Protein AF-A0A833SZX9-F1 (afdb_monomer_lite)

Foldseek 3Di:
DQAPQNLDQPQCVCVVLVAHDDPDHDADDPDDDDDCVQCVQLVVQLCCQVPDPPNPCVVVVRGDDSVVSSVSSCRSVVRDDDDDPDYKDFDADQDPNDGDTQWIWDADPVRDTDIDGHDDDDD

Radius of gyration: 16.54 Å; chains: 1; bounding box: 44×29×40 Å

InterPro domains:
  IPR022751 Alpha-mannosyltransferase [PF11051] (27-108)

Structure (mmCIF, N/CA/C/O backbone):
data_AF-A0A833SZX9-F1
#
_entry.id   AF-A0A833SZX9-F1
#
loop_
_atom_site.group_PDB
_atom_site.id
_atom_site.type_symbol
_atom_site.label_atom_id
_atom_site.label_alt_id
_atom_site.label_comp_id
_atom_site.label_asym_id
_atom_site.label_entity_id
_atom_site.label_seq_id
_atom_site.pdbx_PDB_ins_code
_atom_site.Cartn_x
_atom_site.Cartn_y
_atom_site.Cartn_z
_atom_site.occupancy
_atom_site.B_iso_or_equiv
_atom_site.auth_seq_id
_atom_site.auth_comp_id
_atom_site.auth_asym_id
_atom_site.auth_atom_id
_atom_site.pdbx_PDB_model_num
ATOM 1 N N . MET A 1 1 ? 8.904 -16.464 7.018 1.00 43.75 1 MET A N 1
ATOM 2 C CA . MET A 1 1 ? 8.744 -15.855 5.681 1.00 43.75 1 MET A CA 1
ATOM 3 C C . MET A 1 1 ? 9.172 -14.400 5.804 1.00 43.75 1 MET A C 1
ATOM 5 O O . MET A 1 1 ? 8.667 -13.734 6.694 1.00 43.75 1 MET A O 1
ATOM 9 N N . LYS A 1 2 ? 10.180 -13.940 5.050 1.00 48.78 2 LYS A N 1
ATOM 10 C CA . LYS A 1 2 ? 10.603 -12.529 5.079 1.00 48.78 2 LYS A CA 1
ATOM 11 C C . LYS A 1 2 ? 9.662 -11.754 4.162 1.00 48.78 2 LYS A C 1
ATOM 13 O O . LYS A 1 2 ? 9.681 -12.006 2.961 1.00 48.78 2 LYS A O 1
ATOM 18 N N . THR A 1 3 ? 8.816 -10.893 4.717 1.00 63.12 3 THR A N 1
ATOM 19 C CA . THR A 1 3 ? 8.072 -9.935 3.895 1.00 63.12 3 THR A CA 1
ATOM 20 C C . THR A 1 3 ? 9.022 -8.819 3.471 1.00 63.12 3 THR A C 1
ATOM 22 O O . THR A 1 3 ? 9.993 -8.528 4.175 1.00 63.12 3 THR A O 1
ATOM 25 N N . ILE A 1 4 ? 8.806 -8.253 2.285 1.00 63.69 4 ILE A N 1
ATOM 26 C CA . ILE A 1 4 ? 9.721 -7.262 1.702 1.00 63.69 4 ILE A CA 1
ATOM 27 C C . ILE A 1 4 ? 9.801 -5.976 2.537 1.00 63.69 4 ILE A C 1
ATOM 29 O O . ILE A 1 4 ? 10.841 -5.325 2.501 1.00 63.69 4 ILE A O 1
ATOM 33 N N . PHE A 1 5 ? 8.772 -5.669 3.341 1.00 71.75 5 PHE A N 1
ATOM 34 C CA . PHE A 1 5 ? 8.716 -4.476 4.195 1.00 71.75 5 PHE A CA 1
ATOM 35 C C . PHE A 1 5 ? 8.648 -4.786 5.695 1.00 71.75 5 PHE A C 1
ATOM 37 O O . PHE A 1 5 ? 8.371 -3.910 6.512 1.00 71.75 5 PHE A O 1
ATOM 44 N N . ASN A 1 6 ? 8.941 -6.033 6.080 1.00 76.31 6 ASN A N 1
ATOM 45 C CA . ASN A 1 6 ? 8.967 -6.498 7.470 1.00 76.31 6 ASN A CA 1
ATOM 46 C C . ASN A 1 6 ? 7.637 -6.319 8.245 1.00 76.31 6 ASN A C 1
ATOM 48 O O . ASN A 1 6 ? 7.628 -6.282 9.478 1.00 76.31 6 ASN A O 1
ATOM 52 N N . ILE A 1 7 ? 6.498 -6.259 7.547 1.00 85.19 7 ILE A N 1
ATOM 53 C CA . ILE A 1 7 ? 5.148 -6.274 8.130 1.00 85.19 7 ILE A CA 1
ATOM 54 C C . ILE A 1 7 ? 4.687 -7.734 8.345 1.00 85.19 7 ILE A C 1
ATOM 56 O O . ILE A 1 7 ? 3.798 -8.278 7.702 1.00 85.19 7 ILE A O 1
ATOM 60 N N . ASN A 1 8 ? 5.325 -8.410 9.298 1.00 87.69 8 ASN A N 1
ATOM 61 C CA . ASN A 1 8 ? 4.984 -9.788 9.672 1.00 87.69 8 ASN A CA 1
ATOM 62 C C . ASN A 1 8 ? 3.942 -9.852 10.808 1.00 87.69 8 ASN A C 1
ATOM 64 O O . ASN A 1 8 ? 3.481 -8.826 11.319 1.00 87.69 8 ASN A O 1
ATOM 68 N N . LYS A 1 9 ? 3.559 -11.073 11.200 1.00 90.06 9 LYS A N 1
ATOM 69 C CA . LYS A 1 9 ? 2.580 -11.337 12.264 1.00 90.06 9 LYS A CA 1
ATOM 70 C C . LYS A 1 9 ? 3.012 -10.779 13.622 1.00 90.06 9 LYS A C 1
ATOM 72 O O . LYS A 1 9 ? 2.164 -10.367 14.406 1.00 90.06 9 LYS A O 1
ATOM 77 N N . GLU A 1 10 ? 4.313 -10.757 13.890 1.00 90.19 10 GLU A N 1
ATOM 78 C CA . GLU A 1 10 ? 4.913 -10.265 15.130 1.00 90.19 10 GLU A CA 1
ATOM 79 C C . GLU A 1 10 ? 5.105 -8.736 15.138 1.00 90.19 10 GLU A C 1
ATOM 81 O O . GLU A 1 10 ? 5.586 -8.176 16.124 1.00 90.19 10 GLU A O 1
ATOM 86 N N . SER A 1 11 ? 4.735 -8.037 14.059 1.00 89.38 11 SER A N 1
ATOM 87 C CA . SER A 1 11 ? 4.903 -6.590 13.956 1.00 89.38 11 SER A CA 1
ATOM 88 C C . SER A 1 11 ? 3.987 -5.834 14.925 1.00 89.38 11 SER A C 1
ATOM 90 O O . SER A 1 11 ? 2.762 -5.972 14.890 1.00 89.38 11 SER A O 1
ATOM 92 N N . PHE A 1 12 ? 4.577 -4.949 15.739 1.00 90.38 12 PHE A N 1
ATOM 93 C CA . PHE A 1 12 ? 3.856 -4.082 16.687 1.00 90.38 12 PHE A CA 1
ATOM 94 C C . PHE A 1 12 ? 2.852 -3.131 16.007 1.00 90.38 12 PHE A C 1
ATOM 96 O O . PHE A 1 12 ? 1.924 -2.623 16.635 1.00 90.38 12 PHE A O 1
ATOM 103 N N . LEU A 1 13 ? 3.002 -2.939 14.695 1.00 91.44 13 LEU A N 1
ATOM 104 C CA . LEU A 1 13 ? 2.008 -2.369 13.789 1.00 91.44 13 LEU A CA 1
ATOM 105 C C . LEU A 1 13 ? 0.566 -2.778 14.129 1.00 91.44 13 LEU A C 1
ATOM 107 O O . LEU A 1 13 ? -0.312 -1.921 14.215 1.00 91.44 13 LEU A O 1
ATOM 111 N N . TRP A 1 14 ? 0.315 -4.083 14.264 1.00 93.25 14 TRP A N 1
ATOM 112 C CA . TRP A 1 14 ? -1.042 -4.632 14.340 1.00 93.25 14 TRP A CA 1
ATOM 113 C C . TRP A 1 14 ? -1.726 -4.251 15.650 1.00 93.25 14 TRP A C 1
ATOM 115 O O . TRP A 1 14 ? -2.904 -3.888 15.664 1.00 93.25 14 TRP A O 1
ATOM 125 N N . GLU A 1 15 ? -0.957 -4.245 16.738 1.00 92.56 15 GLU A N 1
ATOM 126 C CA . GLU A 1 15 ? -1.399 -3.779 18.048 1.00 92.56 15 GLU A CA 1
ATOM 127 C C . GLU A 1 15 ? -1.647 -2.267 18.039 1.00 92.56 15 GLU A C 1
ATOM 129 O O . GLU A 1 15 ? -2.710 -1.812 18.460 1.00 92.56 15 GLU A O 1
ATOM 134 N N . LEU A 1 16 ? -0.718 -1.493 17.471 1.00 91.25 16 LEU A N 1
ATOM 135 C CA . LEU A 1 16 ? -0.821 -0.036 17.393 1.00 91.25 16 LEU A CA 1
ATOM 136 C C . LEU A 1 16 ? -2.049 0.426 16.592 1.00 91.25 16 LEU A C 1
ATOM 138 O O . LEU A 1 16 ? -2.725 1.382 16.975 1.00 91.25 16 LEU A O 1
ATOM 142 N N . VAL A 1 17 ? -2.342 -0.242 15.474 1.00 91.94 17 VAL A N 1
ATOM 143 C CA . VAL A 1 17 ? -3.527 0.037 14.648 1.00 91.94 17 VAL A CA 1
ATOM 144 C C . VAL A 1 17 ? -4.788 -0.572 15.272 1.00 91.94 17 VAL A C 1
ATOM 146 O O . VAL A 1 17 ? -5.897 -0.119 14.978 1.00 91.94 17 VAL A O 1
ATOM 149 N N . GLY A 1 18 ? -4.653 -1.561 16.158 1.00 93.44 18 GLY A N 1
ATOM 150 C CA . GLY A 1 18 ? -5.765 -2.320 16.721 1.00 93.44 18 GLY A CA 1
ATOM 151 C C . GLY A 1 18 ? -6.489 -3.106 15.633 1.00 93.44 18 GLY A C 1
ATOM 152 O O . GLY A 1 18 ? -7.690 -2.932 15.430 1.00 93.44 18 GLY A O 1
ATOM 153 N N . THR A 1 19 ? -5.747 -3.879 14.841 1.00 93.88 19 THR A N 1
ATOM 154 C CA . THR A 1 19 ? -6.268 -4.701 13.738 1.00 93.88 19 THR A CA 1
ATOM 155 C C . THR A 1 19 ? -5.560 -6.054 13.748 1.00 93.88 19 THR A C 1
ATOM 157 O O . THR A 1 19 ? -4.338 -6.071 13.876 1.00 93.88 19 THR A O 1
ATOM 160 N N . PRO A 1 20 ? -6.280 -7.187 13.635 1.00 94.00 20 PRO A N 1
ATOM 161 C CA . PRO A 1 20 ? -5.648 -8.500 13.558 1.00 94.00 20 PRO A CA 1
ATOM 162 C C . PRO A 1 20 ? -4.672 -8.596 12.383 1.00 94.00 20 PRO A C 1
ATOM 164 O O . PRO A 1 20 ? -4.889 -7.973 11.345 1.00 94.00 20 PRO A O 1
ATOM 167 N N . TYR A 1 21 ? -3.630 -9.418 12.530 1.00 93.25 21 TYR A N 1
ATOM 168 C CA . TYR A 1 21 ? -2.733 -9.730 11.420 1.00 93.25 21 TYR A CA 1
ATOM 169 C C . TYR A 1 21 ? -3.517 -10.313 10.240 1.00 93.25 21 TYR A C 1
ATOM 171 O O . TYR A 1 21 ? -4.305 -11.247 10.408 1.00 93.25 21 TYR A O 1
ATOM 179 N N . VAL A 1 22 ? -3.254 -9.777 9.050 1.00 91.81 22 VAL A N 1
ATOM 180 C CA . VAL A 1 22 ? -3.786 -10.283 7.787 1.00 91.81 22 VAL A CA 1
ATOM 181 C C .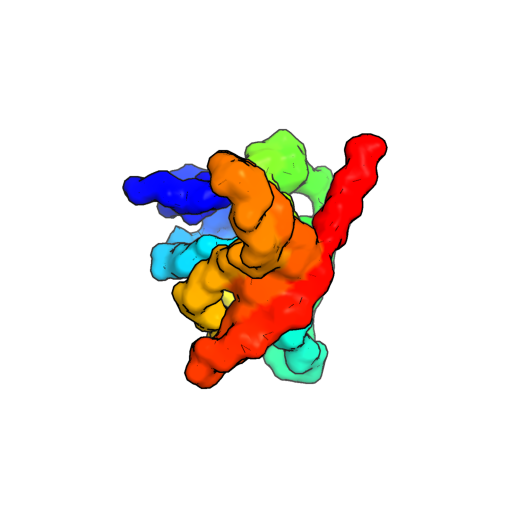 VAL A 1 22 ? -2.612 -10.745 6.938 1.00 91.81 22 VAL A C 1
ATOM 183 O O . VAL A 1 22 ? -1.787 -9.929 6.527 1.00 91.81 22 VAL A O 1
ATOM 186 N N . ASP A 1 23 ? -2.546 -12.052 6.684 1.00 90.31 23 ASP A N 1
ATOM 187 C CA . ASP A 1 23 ? -1.559 -12.635 5.775 1.00 90.31 23 ASP A CA 1
ATOM 188 C C . ASP A 1 23 ? -1.953 -12.308 4.335 1.00 90.31 23 ASP A C 1
ATOM 190 O O . ASP A 1 23 ? -2.832 -12.935 3.738 1.00 90.31 23 ASP A O 1
ATOM 194 N N . MET A 1 24 ? -1.364 -11.238 3.812 1.00 87.00 24 MET A N 1
ATOM 195 C CA . MET A 1 24 ? -1.614 -10.773 2.462 1.00 87.00 24 MET A CA 1
ATOM 196 C C . MET A 1 24 ? -0.341 -10.243 1.822 1.00 87.00 24 ME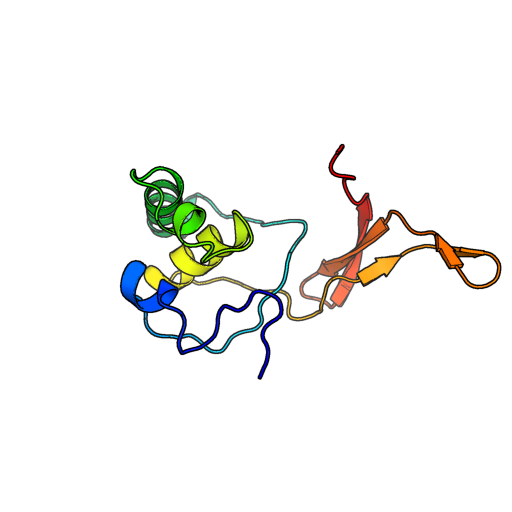T A C 1
ATOM 198 O O . MET A 1 24 ? 0.610 -9.845 2.490 1.00 87.00 24 MET A O 1
ATOM 202 N N . PHE A 1 25 ? -0.357 -10.218 0.496 1.00 80.56 25 PHE A N 1
ATOM 203 C CA . PHE A 1 25 ? 0.759 -9.737 -0.292 1.00 80.56 25 PHE A CA 1
ATOM 204 C C . PHE A 1 25 ? 1.061 -8.255 -0.012 1.00 80.56 25 PHE A C 1
ATOM 206 O O . PHE A 1 25 ? 0.179 -7.396 -0.085 1.00 80.56 25 PHE A O 1
ATOM 213 N N . GLU A 1 26 ? 2.326 -7.975 0.296 1.00 79.12 26 GLU A N 1
ATOM 214 C CA . GLU A 1 26 ? 2.884 -6.631 0.425 1.00 79.12 26 GLU A CA 1
ATOM 215 C C . GLU A 1 26 ? 3.537 -6.229 -0.896 1.00 79.12 26 GLU A C 1
ATOM 217 O O . GLU A 1 26 ? 4.317 -6.994 -1.463 1.00 79.12 26 GLU A O 1
ATOM 222 N N . GLN A 1 27 ? 3.253 -5.021 -1.376 1.00 71.75 27 GLN A N 1
ATOM 223 C CA . GLN A 1 27 ? 3.903 -4.485 -2.563 1.00 71.75 27 GLN A CA 1
ATOM 224 C C . GLN A 1 27 ? 3.889 -2.955 -2.552 1.00 71.75 27 GLN A C 1
ATOM 226 O O . GLN A 1 27 ? 2.852 -2.338 -2.297 1.00 71.75 27 GLN A O 1
ATOM 231 N N . GLU A 1 28 ? 5.013 -2.362 -2.963 1.00 71.19 28 GLU A N 1
ATOM 232 C CA . GLU A 1 28 ? 5.025 -0.980 -3.431 1.00 71.19 28 GLU A CA 1
ATOM 233 C C . GLU A 1 28 ? 4.285 -0.883 -4.769 1.00 71.19 28 GLU A C 1
ATOM 235 O O . GLU A 1 28 ? 4.682 -1.447 -5.796 1.00 71.19 28 GLU A O 1
ATOM 240 N N . SER A 1 29 ? 3.162 -0.174 -4.762 1.00 68.69 29 SER A N 1
ATOM 241 C CA . SER A 1 29 ? 2.466 0.203 -5.991 1.00 68.69 29 SER A CA 1
ATOM 242 C C . SER A 1 29 ? 2.958 1.576 -6.441 1.00 68.69 29 SER A C 1
ATOM 244 O O . SER A 1 29 ? 3.260 2.417 -5.614 1.00 68.69 29 SER A O 1
ATOM 246 N N . GLY A 1 30 ? 2.976 1.884 -7.734 1.00 75.50 30 GLY A N 1
ATOM 247 C CA . GLY A 1 30 ? 3.127 3.265 -8.215 1.00 75.50 30 GLY A CA 1
ATOM 248 C C . GLY A 1 30 ? 1.862 4.109 -8.044 1.00 75.50 30 GLY A C 1
ATOM 249 O O . GLY A 1 30 ? 1.930 5.332 -7.971 1.00 75.50 30 GLY A O 1
ATOM 250 N N . GLN A 1 31 ? 0.694 3.469 -7.952 1.00 84.25 31 GLN A N 1
ATOM 251 C CA . GLN A 1 31 ? -0.608 4.117 -8.112 1.00 84.25 31 GLN A CA 1
ATOM 252 C C . GLN A 1 31 ? -1.663 3.484 -7.198 1.00 84.25 31 GLN A C 1
ATOM 254 O O . GLN A 1 31 ? -1.660 2.274 -6.986 1.00 84.25 31 GLN A O 1
ATOM 259 N N . LEU A 1 32 ? -2.585 4.312 -6.702 1.00 88.69 32 LEU A N 1
ATOM 260 C CA . LEU A 1 32 ? -3.799 3.907 -5.994 1.00 88.69 32 LEU A CA 1
ATOM 261 C C . LEU A 1 32 ? -4.995 4.600 -6.654 1.00 88.69 32 LEU A C 1
ATOM 263 O O . LEU A 1 32 ? -4.944 5.801 -6.913 1.00 88.69 32 LEU A O 1
ATOM 267 N N . LEU A 1 33 ? -6.071 3.856 -6.907 1.00 91.81 33 LEU A N 1
ATOM 268 C CA . LEU A 1 33 ? -7.341 4.409 -7.373 1.00 91.81 33 LEU A CA 1
ATOM 269 C C . LEU A 1 33 ? -8.359 4.324 -6.237 1.00 91.81 33 LEU A C 1
ATOM 271 O O . LEU A 1 33 ? -8.638 3.234 -5.742 1.00 91.81 33 LEU A O 1
ATOM 275 N N . ILE A 1 34 ? -8.909 5.469 -5.833 1.00 95.00 34 ILE A N 1
ATOM 276 C CA . ILE A 1 34 ? -9.810 5.563 -4.681 1.00 95.00 34 ILE A CA 1
ATOM 277 C C . ILE A 1 34 ? -11.140 6.170 -5.113 1.00 95.00 34 ILE A C 1
ATOM 279 O O . ILE A 1 34 ? -11.198 7.308 -5.581 1.00 95.00 34 ILE A O 1
ATOM 283 N N . ASP A 1 35 ? -12.223 5.431 -4.880 1.00 96.62 35 ASP A N 1
ATOM 284 C CA . ASP A 1 35 ? -13.572 5.988 -4.915 1.00 96.62 35 ASP A CA 1
ATOM 285 C C . ASP A 1 35 ? -13.860 6.687 -3.582 1.00 96.62 35 ASP A C 1
ATOM 287 O O . ASP A 1 35 ? -14.193 6.059 -2.576 1.00 96.62 35 ASP A O 1
ATOM 291 N N . ARG A 1 36 ? -13.736 8.018 -3.577 1.00 95.62 36 ARG A N 1
ATOM 292 C CA . ARG A 1 36 ? -13.900 8.835 -2.366 1.00 95.62 36 ARG A CA 1
ATOM 293 C C . ARG A 1 36 ? -15.264 8.659 -1.700 1.00 95.62 36 ARG A C 1
ATOM 295 O O . ARG A 1 36 ? -15.338 8.734 -0.481 1.00 95.62 36 ARG A O 1
ATOM 302 N N . ARG A 1 37 ? -16.331 8.426 -2.473 1.00 95.56 37 ARG A N 1
ATOM 303 C CA . ARG A 1 37 ? -17.697 8.313 -1.936 1.00 95.56 37 ARG A CA 1
ATOM 304 C C . ARG A 1 37 ? -17.922 6.981 -1.235 1.00 95.56 37 ARG A C 1
ATOM 306 O O . ARG A 1 37 ? -18.696 6.908 -0.293 1.00 95.56 37 ARG A O 1
ATOM 313 N N . ARG A 1 38 ? -17.267 5.922 -1.711 1.00 95.56 38 ARG A N 1
ATOM 314 C CA . ARG A 1 38 ? -17.407 4.562 -1.166 1.00 95.56 38 ARG A CA 1
ATOM 315 C C . ARG A 1 38 ? -16.406 4.250 -0.059 1.00 95.56 38 ARG A C 1
ATOM 317 O O . ARG A 1 38 ? -16.464 3.168 0.517 1.00 95.56 38 ARG A O 1
ATOM 324 N N . SER A 1 39 ? -15.483 5.165 0.214 1.00 97.69 39 SER A N 1
ATOM 325 C CA . SER A 1 39 ? -14.353 4.933 1.113 1.00 97.69 39 SER A CA 1
ATOM 326 C C . SER A 1 39 ? -14.159 6.049 2.136 1.00 97.69 39 SER A C 1
ATOM 328 O O . SER A 1 39 ? -13.053 6.228 2.632 1.00 97.69 39 SER A O 1
ATOM 330 N N . GLU A 1 40 ? -15.218 6.792 2.463 1.00 97.56 40 GLU A N 1
ATOM 331 C CA . GLU A 1 40 ? -15.182 7.910 3.415 1.00 97.56 40 GLU A CA 1
ATOM 332 C C . GLU A 1 40 ? -14.577 7.499 4.767 1.00 97.56 40 GLU A C 1
ATOM 334 O O . GLU A 1 40 ? -13.550 8.043 5.164 1.00 97.56 40 GLU A O 1
ATOM 339 N N . VAL A 1 41 ? -15.117 6.451 5.400 1.00 97.62 41 VAL A N 1
ATOM 340 C CA . VAL A 1 41 ? -14.631 5.950 6.701 1.00 97.62 41 VAL A CA 1
ATOM 341 C C . VAL A 1 41 ? -13.158 5.539 6.634 1.00 97.62 41 VAL A C 1
ATOM 343 O O . VAL A 1 41 ? -12.368 5.849 7.522 1.00 97.62 41 VAL A O 1
ATOM 346 N N . ALA A 1 42 ? -12.749 4.859 5.562 1.00 97.75 42 ALA A N 1
ATOM 347 C CA . ALA A 1 42 ? -11.361 4.449 5.400 1.00 97.75 42 ALA A CA 1
ATOM 348 C C . ALA A 1 42 ? -1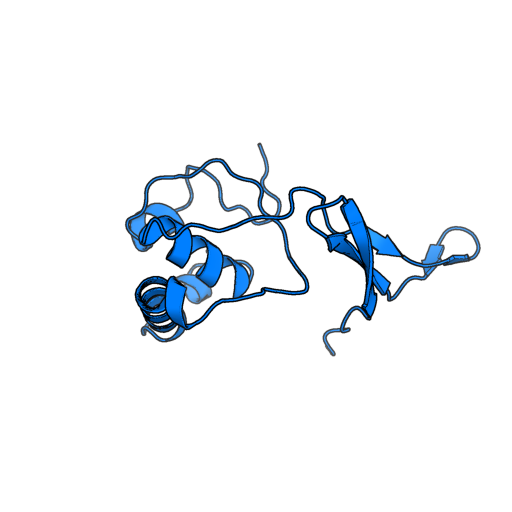0.430 5.655 5.192 1.00 97.75 42 ALA A C 1
ATOM 350 O O . ALA A 1 42 ? -9.348 5.699 5.770 1.00 97.75 42 ALA A O 1
ATOM 351 N N . LEU A 1 43 ? -10.861 6.669 4.438 1.00 97.62 43 LEU A N 1
ATOM 352 C CA . LEU A 1 43 ? -10.110 7.909 4.233 1.00 97.62 43 LEU A CA 1
ATOM 353 C C . LEU A 1 43 ? -9.962 8.738 5.514 1.00 97.62 43 LEU A C 1
ATOM 355 O O . LEU A 1 43 ? -8.913 9.354 5.708 1.00 97.62 43 LEU A O 1
ATOM 359 N N . GLU A 1 44 ? -10.962 8.751 6.394 1.00 97.38 44 GLU A N 1
ATOM 360 C CA . GLU A 1 44 ? -10.842 9.363 7.724 1.00 97.38 44 GLU A CA 1
ATOM 361 C C . GLU A 1 44 ? -9.783 8.650 8.569 1.00 97.38 44 GLU A C 1
ATOM 363 O O . GLU A 1 44 ? -8.937 9.298 9.189 1.00 97.38 44 GLU A O 1
ATOM 368 N N . ILE A 1 45 ? -9.762 7.314 8.536 1.00 96.69 45 ILE A N 1
ATOM 369 C CA . ILE A 1 45 ? -8.729 6.530 9.218 1.00 96.69 45 ILE A CA 1
ATOM 370 C C . ILE A 1 45 ? -7.344 6.787 8.616 1.00 96.69 45 ILE A C 1
ATOM 372 O O . ILE A 1 45 ? -6.397 6.954 9.379 1.00 96.69 45 ILE A O 1
ATOM 376 N N . VAL A 1 46 ? -7.197 6.884 7.289 1.00 95.81 46 VAL A N 1
ATOM 377 C CA . VAL A 1 46 ? -5.909 7.257 6.669 1.00 95.81 46 VAL A CA 1
ATOM 378 C C . VAL A 1 46 ? -5.426 8.602 7.200 1.00 95.81 46 VAL A C 1
ATOM 380 O O . VAL A 1 46 ? -4.284 8.707 7.642 1.00 95.81 46 VAL A O 1
ATOM 383 N N . GLN A 1 47 ? -6.293 9.620 7.205 1.00 95.31 47 GLN A N 1
ATOM 384 C CA . GLN A 1 47 ? -5.949 10.947 7.722 1.00 95.31 47 GLN A CA 1
ATOM 385 C C . GLN A 1 47 ? -5.541 10.887 9.193 1.00 95.31 47 GLN A C 1
ATOM 387 O O . GLN A 1 47 ? -4.529 11.470 9.578 1.00 95.31 47 GLN A O 1
ATOM 392 N N . PHE A 1 48 ? -6.283 10.140 10.008 1.00 94.44 48 PHE A N 1
ATOM 393 C CA . PHE A 1 48 ? -5.952 9.942 11.410 1.00 94.44 48 PHE A CA 1
ATOM 394 C C . PHE A 1 48 ? -4.578 9.287 11.592 1.00 94.44 48 PHE A C 1
ATOM 396 O O . PHE A 1 48 ? -3.762 9.790 12.362 1.00 94.44 48 PHE A O 1
ATOM 403 N N . LEU A 1 49 ? -4.295 8.195 10.877 1.00 92.38 49 LEU A N 1
ATOM 404 C CA . LEU A 1 49 ? -3.018 7.485 10.978 1.00 92.38 49 LEU A CA 1
ATOM 405 C C . LEU A 1 49 ? -1.843 8.338 10.471 1.00 92.38 49 LEU A C 1
ATOM 407 O O . LEU A 1 49 ? -0.769 8.293 11.067 1.00 92.38 49 LEU A O 1
ATOM 411 N N . ALA A 1 50 ? -2.050 9.137 9.419 1.00 92.56 50 ALA A N 1
ATOM 412 C CA . ALA A 1 50 ? -1.021 9.984 8.818 1.00 92.56 50 ALA A CA 1
ATOM 413 C C . ALA A 1 50 ? -0.711 11.249 9.639 1.00 92.56 50 ALA A C 1
ATOM 415 O O . ALA A 1 50 ? 0.442 11.672 9.725 1.00 92.56 50 ALA A O 1
ATOM 416 N N . LEU A 1 51 ? -1.733 11.883 10.225 1.00 92.69 51 LEU A N 1
ATOM 417 C CA . LEU A 1 51 ? -1.611 13.219 10.824 1.00 92.69 51 LEU A CA 1
ATOM 418 C C . LEU A 1 51 ? -1.499 13.201 12.350 1.00 92.69 51 LEU A C 1
ATOM 420 O O . LEU A 1 51 ? -1.090 14.203 12.946 1.00 92.69 51 LEU A O 1
ATOM 424 N N . ARG A 1 52 ? -1.833 12.084 13.009 1.00 90.44 52 ARG A N 1
ATOM 425 C CA . ARG A 1 52 ? -1.758 11.983 14.470 1.00 90.44 52 ARG A CA 1
ATOM 426 C C . ARG A 1 52 ? -0.326 12.183 14.971 1.00 90.44 52 ARG A C 1
ATOM 428 O O . ARG A 1 52 ? 0.628 11.578 14.484 1.00 90.44 52 ARG A O 1
ATOM 435 N N . LYS A 1 53 ? -0.189 12.993 16.025 1.00 91.38 53 LYS A N 1
ATOM 436 C CA . LYS A 1 53 ? 1.070 13.191 16.752 1.00 91.38 53 LYS A CA 1
ATOM 437 C C . LYS A 1 53 ? 1.031 12.521 18.140 1.00 91.38 53 LYS A C 1
ATOM 439 O O . LYS A 1 53 ? -0.031 12.488 18.762 1.00 91.38 53 LYS A O 1
ATOM 444 N N . PRO A 1 54 ? 2.173 12.003 18.635 1.00 90.69 54 PRO A N 1
ATOM 445 C CA . PRO A 1 54 ? 3.421 11.807 17.892 1.00 90.69 54 PRO A CA 1
ATOM 446 C C . PRO A 1 54 ? 3.267 10.710 16.820 1.00 90.69 54 PRO A C 1
ATOM 448 O O . PRO A 1 54 ? 2.483 9.777 16.991 1.00 90.69 54 PRO A O 1
ATOM 451 N N . ASN A 1 55 ? 4.011 10.829 15.714 1.00 89.12 55 ASN A N 1
ATOM 452 C CA . ASN A 1 55 ? 3.969 9.850 14.625 1.00 89.12 55 ASN A CA 1
ATOM 453 C C . ASN A 1 55 ? 4.739 8.586 15.036 1.00 89.12 55 ASN A C 1
ATOM 455 O O . ASN A 1 55 ? 5.962 8.521 14.922 1.00 89.12 55 ASN A O 1
ATOM 459 N N . HIS A 1 56 ? 4.030 7.599 15.579 1.00 89.56 56 HIS A N 1
ATOM 460 C CA . HIS A 1 56 ? 4.638 6.349 16.036 1.00 89.56 56 HIS A CA 1
ATOM 461 C C . HIS A 1 56 ? 5.147 5.488 14.874 1.00 89.56 56 HIS A C 1
ATOM 463 O O . HIS A 1 56 ? 6.166 4.826 15.041 1.00 89.56 56 HIS A O 1
ATOM 469 N N . PHE A 1 57 ? 4.495 5.530 13.706 1.00 90.06 57 PHE A N 1
ATOM 470 C CA . PHE A 1 57 ? 4.898 4.738 12.539 1.00 90.06 57 PHE A CA 1
ATOM 471 C C . PHE A 1 57 ? 6.289 5.121 12.046 1.00 90.06 57 PHE A C 1
ATOM 473 O O . PHE A 1 57 ? 7.125 4.252 11.824 1.00 90.06 57 PHE A O 1
ATOM 480 N N . GLU A 1 58 ? 6.553 6.421 11.948 1.00 87.25 58 GLU A N 1
ATOM 481 C CA . GLU A 1 58 ? 7.852 6.956 11.542 1.00 87.25 58 GLU A CA 1
ATOM 482 C C . GLU A 1 58 ? 8.910 6.757 12.634 1.00 87.25 58 GLU A C 1
ATOM 484 O O . GLU A 1 58 ? 9.991 6.232 12.370 1.00 87.25 58 GLU A O 1
ATOM 489 N N . ARG A 1 59 ? 8.582 7.095 13.891 1.00 88.56 59 ARG A N 1
ATOM 490 C CA . ARG A 1 59 ? 9.519 6.969 15.023 1.00 88.56 59 ARG A CA 1
ATOM 491 C C . ARG A 1 59 ? 9.999 5.536 15.248 1.00 88.56 59 ARG A C 1
ATOM 493 O O . ARG A 1 59 ? 11.146 5.343 15.634 1.00 88.56 59 ARG A O 1
ATOM 500 N N . LEU A 1 60 ? 9.120 4.555 15.047 1.00 88.75 60 LEU A N 1
ATOM 501 C CA . LEU A 1 60 ? 9.409 3.134 15.246 1.00 88.75 60 LEU A CA 1
ATOM 502 C C . LEU A 1 60 ? 9.718 2.396 13.931 1.00 88.75 60 LEU A C 1
ATOM 504 O O . LEU A 1 60 ? 9.956 1.193 13.970 1.00 88.75 60 LEU A O 1
ATOM 508 N N . LYS A 1 61 ? 9.728 3.097 12.784 1.00 87.62 61 LYS A N 1
ATOM 509 C CA . LYS A 1 61 ? 9.961 2.539 11.437 1.00 87.62 61 LYS A CA 1
ATOM 510 C C . LYS A 1 61 ? 9.078 1.324 11.121 1.00 87.62 61 LYS A C 1
ATOM 512 O O . LYS A 1 61 ? 9.558 0.294 10.655 1.00 87.62 61 LYS A O 1
ATOM 517 N N . LEU A 1 62 ? 7.782 1.440 11.412 1.00 87.44 62 LEU A N 1
ATOM 518 C CA . LEU A 1 62 ? 6.823 0.334 11.283 1.00 87.44 62 LEU A CA 1
ATOM 519 C C . LEU A 1 62 ? 6.233 0.183 9.874 1.00 87.44 62 LEU A C 1
ATOM 521 O O . LEU A 1 62 ? 5.641 -0.855 9.599 1.00 87.44 62 LEU A O 1
ATOM 525 N N . LEU A 1 63 ? 6.363 1.197 9.011 1.00 86.50 63 LEU A N 1
ATOM 526 C CA . LEU A 1 63 ? 5.815 1.240 7.647 1.00 86.50 63 LEU A CA 1
ATOM 527 C C . LEU A 1 63 ? 6.883 1.709 6.662 1.00 86.50 63 LEU A C 1
ATOM 529 O O . LEU A 1 63 ? 7.804 2.421 7.066 1.00 86.50 63 LEU A O 1
ATOM 533 N N . HIS A 1 64 ? 6.738 1.348 5.387 1.00 79.56 64 HIS A N 1
ATOM 534 C CA . HIS A 1 64 ? 7.659 1.788 4.334 1.00 79.56 64 HIS A CA 1
ATOM 535 C C . HIS A 1 64 ? 7.168 3.020 3.570 1.00 79.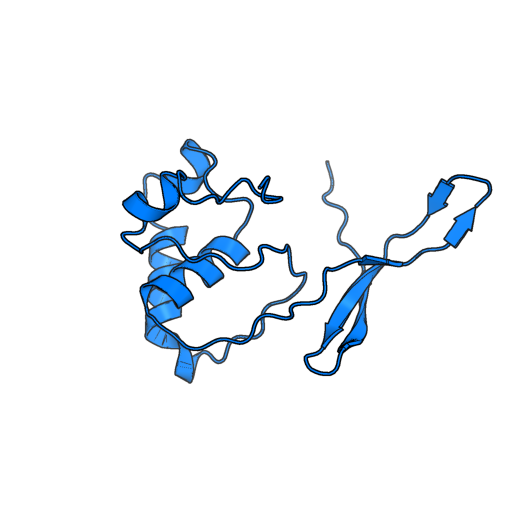56 64 HIS A C 1
ATOM 537 O O . HIS A 1 64 ? 7.988 3.773 3.051 1.00 79.56 64 HIS A O 1
ATOM 543 N N . GLY A 1 65 ? 5.861 3.293 3.568 1.00 81.50 65 GLY A N 1
ATOM 544 C CA . GLY A 1 65 ? 5.325 4.458 2.874 1.00 81.50 65 GLY A CA 1
ATOM 545 C C . GLY A 1 65 ? 3.868 4.771 3.186 1.00 81.50 65 GLY A C 1
ATOM 546 O O . GLY A 1 65 ? 3.203 4.117 3.993 1.00 81.50 65 GLY A O 1
ATOM 547 N N . ASP A 1 66 ? 3.355 5.792 2.504 1.00 84.44 66 ASP A N 1
ATOM 548 C CA . ASP A 1 66 ? 1.969 6.244 2.610 1.00 84.44 66 ASP A CA 1
ATOM 549 C C . ASP A 1 66 ? 0.961 5.169 2.169 1.00 84.44 66 ASP A C 1
ATOM 551 O O . ASP A 1 66 ? -0.105 5.034 2.765 1.00 84.44 66 ASP A O 1
ATOM 555 N N . LYS A 1 67 ? 1.305 4.342 1.177 1.00 88.38 67 LYS A N 1
ATOM 556 C CA . LYS A 1 67 ? 0.459 3.248 0.665 1.00 88.38 67 LYS A CA 1
ATOM 557 C C . LYS A 1 67 ? 0.118 2.211 1.726 1.00 88.38 67 LYS A C 1
ATOM 559 O O . LYS A 1 67 ? -1.010 1.709 1.738 1.00 88.38 67 LYS A O 1
ATOM 564 N N . ASP A 1 68 ? 1.042 1.922 2.638 1.00 88.81 68 ASP A N 1
ATOM 565 C CA . ASP A 1 68 ? 0.757 1.024 3.752 1.00 88.81 68 ASP A CA 1
ATOM 566 C C . ASP A 1 68 ? -0.322 1.612 4.673 1.00 88.81 68 ASP A C 1
ATOM 568 O O . ASP A 1 68 ? -1.173 0.867 5.156 1.00 88.81 68 ASP A O 1
ATOM 572 N N . LEU A 1 69 ? -0.373 2.941 4.855 1.00 92.00 69 LEU A N 1
ATOM 573 C CA . LEU A 1 69 ? -1.437 3.594 5.632 1.00 92.00 69 LEU A CA 1
ATOM 574 C C . LEU A 1 69 ? -2.811 3.378 4.991 1.00 92.00 69 LEU A C 1
ATOM 576 O O . LEU A 1 69 ? -3.772 3.075 5.699 1.00 92.00 69 LEU A O 1
ATOM 580 N N . PHE A 1 70 ? -2.907 3.478 3.660 1.00 93.88 70 PHE A N 1
ATOM 581 C CA . PHE A 1 70 ? -4.144 3.166 2.937 1.00 93.88 70 PHE A CA 1
ATOM 582 C C . PHE A 1 70 ? -4.542 1.700 3.116 1.00 93.88 70 PHE A C 1
ATOM 584 O O . PHE A 1 70 ? -5.690 1.422 3.462 1.00 93.88 70 PHE A O 1
ATOM 591 N N . ARG A 1 71 ? -3.602 0.757 2.954 1.00 92.69 71 ARG A N 1
ATOM 592 C CA . ARG A 1 71 ? -3.879 -0.674 3.163 1.00 92.69 71 ARG A CA 1
ATOM 593 C C . ARG A 1 71 ? -4.403 -0.931 4.577 1.00 92.69 71 ARG A C 1
ATOM 595 O O . ARG A 1 71 ? -5.447 -1.556 4.739 1.00 92.69 71 ARG A O 1
ATOM 602 N N . LEU A 1 72 ? -3.722 -0.408 5.594 1.00 93.44 72 LEU A N 1
ATOM 603 C CA . LEU A 1 72 ? -4.104 -0.577 6.998 1.00 93.44 72 LEU A CA 1
ATOM 604 C C . LEU A 1 72 ? -5.465 0.029 7.310 1.00 93.44 72 LEU A C 1
ATOM 606 O O . LEU A 1 72 ? -6.255 -0.590 8.017 1.00 93.44 72 LEU A O 1
ATOM 610 N N . ALA A 1 73 ? -5.767 1.209 6.774 1.00 95.81 73 ALA A N 1
ATOM 611 C CA . ALA A 1 73 ? -7.062 1.840 6.972 1.00 95.81 73 ALA A CA 1
ATOM 612 C C . ALA A 1 73 ? -8.204 1.018 6.360 1.00 95.81 73 ALA A C 1
ATOM 614 O O . ALA A 1 73 ? -9.254 0.861 6.987 1.00 95.81 73 ALA A O 1
ATOM 615 N N . TRP A 1 74 ? -7.998 0.439 5.174 1.00 96.44 74 TRP A N 1
ATOM 616 C CA . TRP A 1 74 ? -8.982 -0.440 4.541 1.00 96.44 74 TRP A CA 1
ATOM 617 C C . TRP A 1 74 ? -9.182 -1.734 5.327 1.00 96.44 74 TRP A C 1
ATOM 619 O O . TRP A 1 74 ? -10.325 -2.121 5.565 1.00 96.44 74 TRP A O 1
ATOM 629 N N . LEU A 1 75 ? -8.099 -2.353 5.805 1.00 95.31 75 LEU A N 1
ATOM 630 C CA . LEU A 1 75 ? -8.175 -3.531 6.671 1.00 95.31 75 LEU A CA 1
ATOM 631 C C . LEU A 1 75 ? -8.898 -3.217 7.990 1.00 95.31 75 LEU A C 1
ATOM 633 O O . LEU A 1 75 ? -9.826 -3.929 8.366 1.00 95.31 75 LEU A O 1
ATOM 637 N N . LYS A 1 76 ? -8.536 -2.114 8.659 1.00 96.25 76 LYS A N 1
ATOM 638 C CA . LYS A 1 76 ? -9.125 -1.692 9.940 1.00 96.25 76 LYS A CA 1
ATOM 639 C C . LYS A 1 76 ? -10.625 -1.430 9.837 1.00 96.25 76 LYS A C 1
ATOM 641 O O . LYS A 1 76 ? -11.374 -1.746 10.755 1.00 96.25 76 LYS A O 1
ATOM 646 N N . THR A 1 77 ? -11.055 -0.813 8.741 1.00 96.75 77 THR A N 1
ATOM 647 C CA . THR A 1 77 ? -12.464 -0.453 8.515 1.00 96.75 77 THR A CA 1
ATOM 648 C C . THR A 1 77 ? -13.260 -1.560 7.834 1.00 96.75 77 THR A C 1
ATOM 650 O O . THR A 1 77 ? -14.454 -1.388 7.604 1.00 96.75 77 THR A O 1
ATOM 653 N N . ASN A 1 78 ? -12.613 -2.683 7.501 1.00 95.69 78 ASN A N 1
ATOM 654 C CA . ASN A 1 78 ? -13.177 -3.741 6.668 1.00 95.69 78 ASN A CA 1
ATOM 655 C C . ASN A 1 78 ? -13.770 -3.200 5.346 1.00 95.69 78 ASN A C 1
ATOM 657 O O . ASN A 1 78 ? -14.778 -3.695 4.838 1.00 95.69 78 ASN A O 1
ATOM 661 N N . THR A 1 79 ? -13.160 -2.146 4.797 1.00 96.75 79 THR A N 1
ATOM 662 C CA . THR A 1 79 ? -13.571 -1.558 3.520 1.00 96.75 79 THR A CA 1
ATOM 663 C C . THR A 1 79 ? -13.069 -2.449 2.390 1.00 96.75 79 THR A C 1
ATOM 665 O O . THR A 1 79 ? -11.895 -2.807 2.346 1.00 96.75 79 THR A O 1
ATOM 668 N N . SER A 1 80 ? -13.944 -2.806 1.449 1.00 94.69 80 SER A N 1
ATOM 669 C CA . SER A 1 80 ? -13.566 -3.643 0.305 1.00 94.69 80 SER A CA 1
ATOM 670 C C . SER A 1 80 ? -12.574 -2.925 -0.617 1.00 94.69 80 SER A C 1
ATOM 672 O O . SER A 1 80 ? -12.746 -1.748 -0.942 1.00 94.69 80 SER A O 1
ATOM 674 N N . PHE A 1 81 ? -11.550 -3.646 -1.072 1.00 93.38 81 PHE A N 1
ATOM 675 C CA . PHE A 1 81 ? -10.604 -3.182 -2.082 1.00 93.38 81 PHE A CA 1
ATOM 676 C C . PHE A 1 81 ? -10.122 -4.329 -2.962 1.00 93.38 81 PHE A C 1
ATOM 678 O O . PHE A 1 81 ? -10.299 -5.507 -2.652 1.00 93.38 81 PHE A O 1
ATOM 685 N N . HIS A 1 82 ? -9.485 -3.956 -4.068 1.00 91.69 82 HIS A N 1
ATOM 686 C CA . HIS A 1 82 ? -8.810 -4.878 -4.964 1.00 91.69 82 HIS A CA 1
ATOM 687 C C . HIS A 1 82 ? -7.309 -4.584 -4.963 1.00 91.69 82 HIS A C 1
ATOM 689 O O . HIS A 1 82 ? -6.896 -3.452 -5.210 1.00 91.69 82 HIS A O 1
ATOM 695 N N . MET A 1 83 ? -6.501 -5.610 -4.700 1.00 89.50 83 MET A N 1
ATOM 696 C CA . MET A 1 83 ? -5.044 -5.546 -4.772 1.00 89.50 83 MET A CA 1
ATOM 697 C C . MET A 1 83 ? -4.572 -6.342 -5.985 1.00 89.50 83 MET A C 1
ATOM 699 O O . MET A 1 83 ? -4.856 -7.540 -6.092 1.00 89.50 83 MET A O 1
ATOM 703 N N . ILE A 1 84 ? -3.825 -5.686 -6.871 1.00 89.62 84 ILE A N 1
ATOM 704 C CA . ILE A 1 84 ? -3.136 -6.355 -7.973 1.00 89.62 84 ILE A CA 1
ATOM 705 C C . ILE A 1 84 ? -2.087 -7.293 -7.378 1.00 89.62 84 ILE A C 1
ATOM 707 O O . ILE A 1 84 ? -1.162 -6.851 -6.710 1.00 89.62 84 ILE A O 1
ATOM 711 N N . GLN A 1 85 ? -2.245 -8.593 -7.621 1.00 87.50 85 GLN A N 1
ATOM 712 C CA . GLN A 1 85 ? -1.371 -9.632 -7.059 1.00 87.50 85 GLN A CA 1
ATOM 713 C C . GLN A 1 85 ? -0.063 -9.811 -7.837 1.00 87.50 85 GLN A C 1
ATOM 715 O O . GLN A 1 85 ? 0.772 -10.625 -7.461 1.00 87.50 85 GLN A O 1
ATOM 720 N N . THR A 1 86 ? 0.092 -9.120 -8.969 1.00 87.75 86 THR A N 1
ATOM 721 C CA . THR A 1 86 ? 1.297 -9.242 -9.794 1.00 87.75 86 THR A CA 1
ATOM 722 C C . THR A 1 86 ? 2.318 -8.197 -9.344 1.00 87.75 86 THR A C 1
ATOM 724 O O . THR A 1 86 ? 2.004 -7.005 -9.447 1.00 87.75 86 THR A O 1
ATOM 727 N N . PRO A 1 87 ? 3.520 -8.618 -8.898 1.00 85.31 87 PRO A N 1
ATOM 728 C CA . PRO A 1 87 ? 4.596 -7.714 -8.511 1.00 85.31 87 PRO A CA 1
ATOM 729 C C . PRO A 1 87 ? 4.880 -6.654 -9.575 1.00 85.31 87 PRO A C 1
ATOM 731 O O . PRO A 1 87 ? 4.775 -6.912 -10.779 1.00 85.31 87 PRO A O 1
ATOM 734 N N . ALA A 1 88 ? 5.271 -5.459 -9.135 1.00 87.38 88 ALA A N 1
ATOM 735 C CA . ALA A 1 88 ? 5.871 -4.482 -10.030 1.00 87.38 88 ALA A CA 1
ATOM 736 C C . ALA A 1 88 ? 7.206 -5.025 -10.559 1.00 87.38 88 ALA A C 1
ATOM 738 O O . ALA A 1 88 ? 7.912 -5.759 -9.866 1.00 87.38 88 ALA A O 1
ATOM 739 N N . ALA A 1 89 ? 7.553 -4.648 -11.784 1.00 87.44 89 ALA A N 1
ATOM 740 C CA . ALA A 1 89 ? 8.834 -4.984 -12.395 1.00 87.44 89 ALA A CA 1
ATOM 741 C C . ALA A 1 89 ? 9.505 -3.729 -12.962 1.00 87.44 89 ALA A C 1
ATOM 743 O O . ALA A 1 89 ? 8.908 -2.653 -13.002 1.00 87.44 89 ALA A O 1
ATOM 744 N N . ALA A 1 90 ? 10.751 -3.866 -13.403 1.00 89.12 90 ALA A N 1
ATOM 745 C CA . ALA A 1 90 ? 11.466 -2.821 -14.121 1.00 89.12 90 ALA A CA 1
ATOM 746 C C . ALA A 1 90 ? 11.554 -3.182 -15.610 1.00 89.12 90 ALA A C 1
ATOM 748 O O . ALA A 1 90 ? 11.832 -4.327 -15.965 1.00 89.12 90 ALA A O 1
ATOM 749 N N . ALA A 1 91 ? 11.328 -2.197 -16.474 1.00 90.88 91 ALA A N 1
ATOM 750 C CA . ALA A 1 91 ? 11.531 -2.277 -17.912 1.00 90.88 91 ALA A CA 1
ATOM 751 C C . ALA A 1 91 ? 12.690 -1.367 -18.326 1.00 90.88 91 ALA A C 1
ATOM 753 O O . ALA A 1 91 ? 12.819 -0.222 -17.881 1.00 90.88 91 ALA A O 1
ATOM 754 N N . GLY A 1 92 ? 13.537 -1.903 -19.195 1.00 91.38 92 GLY A N 1
ATOM 755 C CA . GLY A 1 92 ? 14.763 -1.270 -19.646 1.00 91.38 92 GLY A CA 1
ATOM 756 C C . GLY A 1 92 ? 15.488 -2.133 -20.663 1.00 91.38 92 GLY A C 1
ATOM 757 O O . GLY A 1 92 ? 15.012 -3.204 -21.041 1.00 91.38 92 GLY A O 1
ATOM 758 N N . SER A 1 93 ? 16.656 -1.663 -21.074 1.00 92.50 93 SER A N 1
ATOM 759 C CA . SER A 1 93 ? 17.547 -2.383 -21.977 1.00 92.50 93 SER A CA 1
ATOM 760 C C . SER A 1 93 ? 18.729 -2.948 -21.204 1.00 92.50 93 SER A C 1
ATOM 762 O O . SER A 1 93 ? 19.170 -2.367 -20.215 1.00 92.50 93 SER A O 1
ATOM 764 N N . VAL A 1 94 ? 19.276 -4.066 -21.672 1.00 94.62 94 VAL A N 1
ATOM 765 C CA . VAL A 1 94 ? 20.549 -4.586 -21.166 1.00 94.62 94 VAL A CA 1
ATOM 766 C C . VAL A 1 94 ? 21.663 -4.082 -22.076 1.00 94.62 94 VAL A C 1
ATOM 768 O O . VAL A 1 94 ? 21.648 -4.347 -23.277 1.00 94.62 94 VAL A O 1
ATOM 771 N N . ILE A 1 95 ? 22.606 -3.326 -21.514 1.00 93.50 95 ILE A N 1
ATOM 772 C CA . ILE A 1 95 ? 23.779 -2.809 -22.226 1.00 93.50 95 ILE A CA 1
ATOM 773 C C . ILE A 1 95 ? 25.007 -3.499 -21.630 1.00 93.50 95 ILE A C 1
ATOM 775 O O . ILE A 1 95 ? 25.356 -3.297 -20.466 1.00 93.50 95 ILE A O 1
ATOM 779 N N . GLY A 1 96 ? 25.640 -4.374 -22.414 1.00 93.69 96 GLY A N 1
ATOM 780 C CA . GLY A 1 96 ? 26.672 -5.275 -21.899 1.00 93.69 96 GLY A CA 1
ATOM 781 C C . GLY A 1 96 ? 26.086 -6.233 -20.858 1.00 93.69 96 GLY A C 1
ATOM 782 O O . GLY A 1 96 ? 25.210 -7.026 -21.184 1.00 93.69 96 GLY A O 1
ATOM 783 N N . ASN A 1 97 ? 26.559 -6.142 -19.612 1.00 93.50 97 ASN A N 1
ATOM 784 C CA . ASN A 1 97 ? 26.080 -6.953 -18.485 1.00 93.50 97 ASN A CA 1
ATOM 785 C C . ASN A 1 97 ? 25.349 -6.117 -17.414 1.00 93.50 97 ASN A C 1
ATOM 787 O O . ASN A 1 97 ? 25.284 -6.515 -16.252 1.00 93.50 97 ASN A O 1
ATOM 791 N N . GLN A 1 98 ? 24.858 -4.927 -17.780 1.00 92.56 98 GLN A N 1
ATOM 792 C CA . GLN A 1 98 ? 24.150 -4.014 -16.881 1.00 92.56 98 GLN A CA 1
ATOM 793 C C . GLN A 1 98 ? 22.722 -3.760 -17.375 1.00 92.56 98 GLN A C 1
ATOM 795 O O . GLN A 1 98 ? 22.487 -3.583 -18.571 1.00 92.56 98 GLN A O 1
ATOM 800 N N . PHE A 1 99 ? 21.765 -3.734 -16.443 1.00 91.12 99 PHE A N 1
ATOM 801 C CA . PHE A 1 99 ? 20.387 -3.332 -16.715 1.00 91.12 99 PHE A CA 1
ATOM 802 C C . PHE A 1 99 ? 20.265 -1.805 -16.653 1.00 91.12 99 PHE A C 1
ATOM 804 O O . PHE A 1 99 ? 20.571 -1.192 -15.632 1.00 91.12 99 PHE A O 1
ATOM 811 N N . CYS A 1 100 ? 19.785 -1.200 -17.737 1.00 90.12 100 CYS A N 1
ATOM 812 C CA . CYS A 1 100 ? 19.530 0.229 -17.859 1.00 90.12 100 CYS A CA 1
ATOM 813 C C . CYS A 1 100 ? 18.032 0.446 -18.098 1.00 90.12 100 CYS A C 1
ATOM 815 O O . CYS A 1 100 ? 17.550 0.373 -19.231 1.00 90.12 100 CYS A O 1
ATOM 817 N N . GLY A 1 101 ? 17.280 0.703 -17.028 1.00 88.12 101 GLY A N 1
ATOM 818 C CA . GLY A 1 101 ? 15.834 0.877 -17.096 1.00 88.12 101 GLY A CA 1
ATOM 819 C C . GLY A 1 101 ? 15.324 1.835 -16.038 1.00 88.12 101 GLY A C 1
ATOM 820 O O . GLY A 1 101 ? 15.514 1.603 -14.852 1.00 88.12 101 GLY A O 1
ATOM 821 N N . MET A 1 102 ? 14.649 2.888 -16.493 1.00 85.44 102 MET A N 1
ATOM 822 C CA . MET A 1 102 ? 13.972 3.872 -15.642 1.00 85.44 102 MET A CA 1
ATOM 823 C C . MET A 1 102 ? 12.450 3.702 -15.669 1.00 85.44 102 MET A C 1
ATOM 825 O O . MET A 1 102 ? 11.720 4.571 -15.205 1.00 85.44 102 MET A O 1
ATOM 829 N N . THR A 1 103 ? 11.941 2.626 -16.271 1.00 88.25 103 THR A N 1
ATOM 830 C CA . THR A 1 103 ? 10.500 2.404 -16.425 1.00 88.25 103 THR A CA 1
ATOM 831 C C . THR A 1 103 ? 10.045 1.341 -15.443 1.00 88.25 103 THR A C 1
ATOM 833 O O . THR A 1 103 ? 10.602 0.250 -15.401 1.00 88.25 103 THR A O 1
ATOM 836 N N . MET A 1 104 ? 9.007 1.637 -14.672 1.00 87.69 104 MET A N 1
ATOM 837 C CA . MET A 1 104 ? 8.299 0.651 -13.872 1.00 87.69 104 MET A CA 1
ATOM 838 C C . MET A 1 104 ? 7.192 0.017 -14.704 1.00 87.69 104 MET A C 1
ATOM 840 O O . MET A 1 104 ? 6.442 0.698 -15.405 1.00 87.69 104 MET A O 1
ATOM 844 N N . VAL A 1 105 ? 7.085 -1.295 -14.581 1.00 89.94 105 VAL A N 1
ATOM 845 C CA . VAL A 1 105 ? 6.011 -2.109 -15.126 1.00 89.94 105 VAL A CA 1
ATOM 846 C C . VAL A 1 105 ? 5.044 -2.419 -13.997 1.00 89.94 105 VAL A C 1
ATOM 848 O O . VAL A 1 105 ? 5.420 -2.989 -12.972 1.00 89.94 105 VAL A O 1
ATOM 851 N N . GLN A 1 106 ? 3.789 -2.059 -14.202 1.00 89.06 106 GLN A N 1
ATOM 852 C CA . GLN A 1 106 ? 2.670 -2.423 -13.348 1.00 89.06 106 GLN A CA 1
ATOM 853 C C . GLN A 1 106 ? 1.661 -3.248 -14.144 1.00 89.06 106 GLN A C 1
ATOM 855 O O . GLN A 1 106 ? 1.789 -3.386 -15.358 1.00 89.06 106 GLN A O 1
ATOM 860 N N . HIS A 1 107 ? 0.658 -3.798 -13.465 1.00 89.31 107 HIS A N 1
ATOM 861 C CA . HIS A 1 107 ? -0.366 -4.620 -14.098 1.00 89.31 107 HIS A CA 1
ATOM 862 C C . HIS A 1 107 ? -1.759 -4.101 -13.762 1.00 89.31 107 HIS A C 1
ATOM 864 O O . HIS A 1 107 ? -2.016 -3.682 -12.633 1.00 89.31 107 HIS A O 1
ATOM 870 N N . ASP A 1 108 ? -2.663 -4.151 -14.735 1.00 88.69 108 ASP A N 1
ATOM 871 C CA . ASP A 1 108 ? -4.090 -3.957 -14.495 1.00 88.69 108 ASP A CA 1
ATOM 872 C C . ASP A 1 108 ? -4.727 -5.235 -13.884 1.00 88.69 108 ASP A C 1
ATOM 874 O O . ASP A 1 108 ? -4.078 -6.286 -13.796 1.00 88.69 108 ASP A O 1
ATOM 878 N N . PRO A 1 109 ? -6.013 -5.205 -13.478 1.00 88.94 109 PRO A N 1
ATOM 879 C CA . PRO A 1 109 ? -6.705 -6.393 -12.962 1.00 88.94 109 PRO A CA 1
ATOM 880 C C . PRO A 1 109 ? -6.783 -7.575 -13.944 1.00 88.94 109 PRO A C 1
ATOM 882 O O . PRO A 1 109 ? -7.036 -8.706 -13.531 1.00 88.94 109 PRO A O 1
ATOM 885 N N . ARG A 1 110 ? -6.582 -7.333 -15.245 1.00 91.12 110 ARG A N 1
ATOM 886 C CA . ARG A 1 110 ? -6.553 -8.339 -16.317 1.00 91.12 110 ARG A CA 1
ATOM 887 C C . ARG A 1 110 ? -5.130 -8.812 -16.643 1.00 91.12 110 ARG A C 1
ATOM 889 O O . ARG A 1 110 ? -4.970 -9.614 -17.558 1.00 91.12 110 ARG A O 1
ATOM 896 N N . ARG A 1 111 ? -4.123 -8.374 -15.876 1.00 85.06 111 ARG A N 1
ATOM 897 C CA . ARG A 1 111 ? -2.689 -8.659 -16.056 1.00 85.06 111 ARG A CA 1
ATOM 898 C C . ARG A 1 111 ? -2.074 -8.058 -17.323 1.00 85.06 111 ARG A C 1
ATOM 900 O O . ARG A 1 111 ? -1.013 -8.506 -17.748 1.00 85.06 111 ARG A O 1
ATOM 907 N N . ASN A 1 112 ? -2.692 -7.034 -17.903 1.00 90.19 112 ASN A N 1
ATOM 908 C CA . ASN A 1 112 ? -2.045 -6.249 -18.950 1.00 90.19 112 ASN A CA 1
ATOM 909 C C . ASN A 1 112 ? -1.019 -5.306 -18.327 1.00 90.19 112 ASN A C 1
ATOM 911 O O . ASN A 1 112 ? -1.260 -4.738 -17.260 1.00 90.19 112 ASN A O 1
ATOM 915 N N . PHE A 1 113 ? 0.106 -5.120 -19.012 1.00 88.75 113 PHE A N 1
ATOM 916 C CA . PHE A 1 113 ? 1.171 -4.243 -18.546 1.00 88.75 113 PHE A CA 1
ATOM 917 C C . PHE A 1 113 ? 0.792 -2.767 -18.698 1.00 88.75 113 PHE A C 1
ATOM 919 O O . PHE A 1 113 ? 0.298 -2.337 -19.740 1.00 88.75 113 PHE A O 1
ATOM 926 N N . VAL A 1 114 ? 1.098 -1.985 -17.669 1.00 87.19 114 VAL A N 1
ATOM 927 C CA . VAL A 1 114 ? 1.0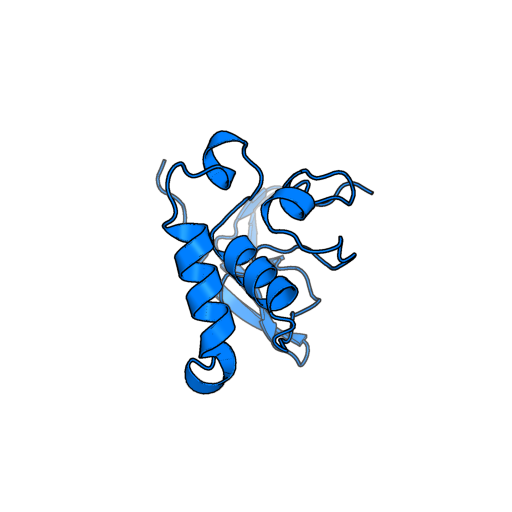43 -0.523 -17.658 1.00 87.19 114 VAL A CA 1
ATOM 928 C C . VAL A 1 114 ? 2.453 -0.025 -17.376 1.00 87.19 114 VAL A C 1
ATOM 930 O O . VAL A 1 114 ? 3.059 -0.400 -16.374 1.00 87.19 114 VAL A O 1
ATOM 933 N N . LEU A 1 115 ? 2.989 0.796 -18.275 1.00 85.81 115 LEU A N 1
ATOM 934 C CA . LEU A 1 115 ? 4.328 1.358 -18.142 1.00 85.81 115 LEU A CA 1
ATOM 935 C C . LEU A 1 115 ? 4.242 2.758 -17.547 1.00 85.81 115 LEU A C 1
ATOM 937 O O . LEU A 1 115 ? 3.513 3.614 -18.046 1.00 85.81 115 LEU A O 1
ATOM 941 N N . THR A 1 116 ? 5.016 2.995 -16.498 1.00 80.94 116 THR A N 1
ATOM 942 C CA . THR A 1 116 ? 5.117 4.300 -15.842 1.00 80.94 116 THR A CA 1
ATOM 943 C C . THR A 1 116 ? 6.585 4.657 -15.650 1.00 80.94 116 THR A C 1
ATOM 945 O O . THR A 1 116 ? 7.350 3.784 -15.236 1.00 80.94 116 THR A O 1
ATOM 948 N N . PRO A 1 117 ? 7.014 5.906 -15.889 1.00 79.44 117 PRO A N 1
ATOM 949 C CA . PRO A 1 117 ? 8.352 6.338 -15.498 1.00 79.44 117 PRO A CA 1
ATOM 950 C C . PRO A 1 117 ? 8.555 6.126 -13.991 1.00 79.44 117 PRO A C 1
ATOM 952 O O . PRO A 1 117 ? 7.692 6.507 -13.197 1.00 79.44 117 PRO A O 1
ATOM 955 N N . GLN A 1 118 ? 9.676 5.532 -13.580 1.00 68.81 118 GLN A N 1
ATOM 956 C CA . GLN A 1 118 ? 10.092 5.590 -12.182 1.00 68.81 118 GLN A CA 1
ATOM 957 C C . GLN A 1 118 ? 10.524 7.018 -11.869 1.00 68.81 118 GLN A C 1
ATOM 959 O O . GLN A 1 118 ? 11.372 7.585 -12.561 1.00 68.81 118 GLN A O 1
ATOM 964 N N . ARG A 1 119 ? 9.951 7.604 -10.813 1.00 61.38 119 ARG A N 1
ATOM 965 C CA . ARG A 1 119 ? 10.543 8.799 -10.212 1.00 61.38 119 ARG A CA 1
ATOM 966 C C . ARG A 1 119 ? 11.875 8.391 -9.594 1.00 61.38 119 ARG A C 1
ATOM 968 O O . ARG A 1 119 ? 11.897 7.502 -8.751 1.00 61.38 119 ARG A O 1
ATOM 975 N N . GLN A 1 120 ? 12.952 9.047 -10.009 1.00 55.59 120 GLN A N 1
ATOM 976 C CA . GLN A 1 120 ? 14.166 9.090 -9.203 1.00 55.59 120 GLN A CA 1
ATOM 977 C C . GLN A 1 120 ? 13.865 9.987 -8.005 1.00 55.59 120 GLN A C 1
ATOM 979 O O . GLN A 1 120 ? 13.434 11.129 -8.186 1.00 55.59 120 GLN A O 1
ATOM 984 N N . GLU A 1 121 ? 14.034 9.462 -6.797 1.00 52.28 121 GLU A N 1
ATOM 985 C CA . GLU A 1 121 ? 14.244 10.325 -5.641 1.00 52.28 121 GLU A CA 1
ATOM 986 C C . GLU A 1 121 ? 15.585 11.028 -5.876 1.00 52.28 121 GLU A C 1
ATOM 988 O O . GLU A 1 121 ? 16.585 10.379 -6.180 1.00 52.28 121 GLU A O 1
ATOM 993 N N . ALA A 1 122 ? 15.569 12.360 -5.887 1.00 40.16 122 ALA A N 1
ATOM 994 C CA . ALA A 1 122 ? 16.803 13.127 -5.864 1.00 40.16 122 ALA A CA 1
ATOM 995 C C . ALA A 1 122 ? 17.397 12.967 -4.460 1.00 40.16 122 ALA A C 1
ATOM 997 O O . ALA A 1 122 ? 16.682 13.233 -3.490 1.00 40.16 122 ALA A O 1
ATOM 998 N N . ASP A 1 123 ? 18.643 12.493 -4.388 1.00 39.41 123 ASP A N 1
ATOM 999 C CA . ASP A 1 123 ? 19.440 12.431 -3.153 1.00 39.41 123 ASP A CA 1
ATOM 1000 C C . ASP A 1 123 ? 19.497 13.790 -2.428 1.00 39.41 123 ASP A C 1
ATOM 1002 O O . ASP A 1 123 ? 19.599 14.838 -3.116 1.00 39.41 123 ASP A O 1
#

Organism: Phytophthora infestans (NCBI:txid4787)

Sequence (123 aa):
MKTIFNINKESFLWELVGTPYVDMFEQESGQLLIDRRRSEVALEIVQFLALRKPNHFERLKLLHGDKDLFRLAWLKTNTSFHMIQTPAAAAGSVIGNQFCGMTMVQHDPRRNFVLTPQRQEAD

Secondary structure (DSSP, 8-state):
---TT---TT-THHHHHT-----------S-----TTT-HHHHHHHHHHHH-SS-HHHHTT--SS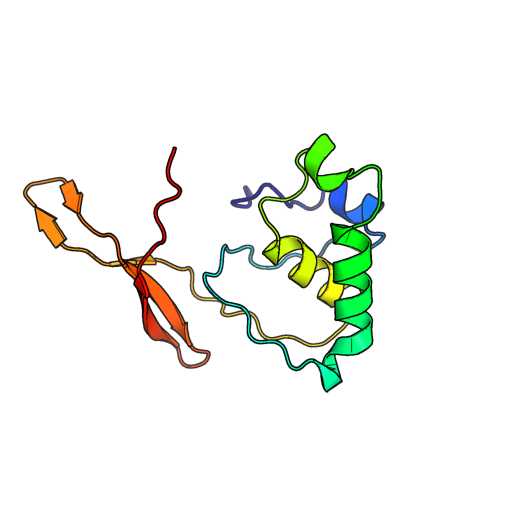HHHHHHHHHHHTT-------SPPEEEEEEETTEEEEEEEEEE-TT--EEEEEPPPPP-

pLDDT: mean 86.86, std 11.71, range [39.41, 97.75]